Protein AF-A0A505LYD3-F1 (afdb_monomer)

Mean predicted aligned error: 13.28 Å

Sequence (105 aa):
MNLIDRMLIVRRAVLIALNPNVEGVFFKRLGKDGQVYKNLIWTDREKAADFYKRDMIDLFIEKAKDADNLAHLVNVYIQWVQEDWNKMHPNDKVQFFADKGASHE

Nearest PDB structures (foldseek):
  2o2v-assembly1_A  TM=4.315E-01  e=1.302E+00  Homo sapiens
  3zqq-assembly1_C  TM=2.740E-01  e=5.340E+00  Bacillus phage SF6

Secondary structure (DSSP, 8-state):
--HHHHHHHHHHHHHHHH-TT-SEEEEEEE-TTS-EEEEEEES-HHHHHHHHHHHHHHHHHHH-SSHHHHHHHHHHHHHHHHHHHHHH-TTS-------TT----

Solvent-accessible surface area (backbone atoms only — not comparable to full-atom values): 6466 Å² total; per-residue (Å²): 135,56,73,67,56,53,53,51,51,53,51,50,53,53,58,35,71,76,39,77,90,48,70,53,47,80,46,78,43,77,44,99,85,74,46,78,45,76,48,75,49,54,67,46,68,66,64,45,49,55,52,47,66,70,50,40,67,64,51,37,66,74,66,37,87,46,72,68,53,32,52,50,53,51,50,56,49,54,50,52,52,39,55,52,47,29,68,76,30,74,92,64,66,69,77,90,71,74,66,99,73,77,71,89,123

Organism: Acinetobacter baumannii (NCBI:txid470)

Foldseek 3Di:
DDPVVVVVVVVLVVVCVVPVPDQWDWDWDQDPVRDIDIDIRGNDPVVVVVVCLVCQLVVLVVPQPDPVSSVVSVVVSVVVVQVVVCVVCVPDHDDPDDPPPPPPD

Structure (mmCIF, N/CA/C/O backbone):
data_AF-A0A505LYD3-F1
#
_entry.id   AF-A0A505LYD3-F1
#
loop_
_atom_site.group_PDB
_atom_site.id
_atom_site.type_symbol
_atom_site.label_atom_id
_atom_site.label_alt_id
_atom_site.label_comp_id
_atom_site.label_asym_id
_atom_site.label_entity_id
_atom_site.label_seq_id
_atom_site.pdbx_PDB_ins_code
_atom_site.Cartn_x
_atom_site.Cartn_y
_atom_site.Cartn_z
_atom_site.occupancy
_atom_site.B_iso_or_equiv
_atom_site.auth_seq_id
_atom_site.auth_comp_id
_atom_site.auth_asym_id
_atom_site.auth_atom_id
_atom_site.pdbx_PDB_model_num
ATOM 1 N N . MET A 1 1 ? 15.245 13.258 8.139 1.00 52.34 1 MET A N 1
ATOM 2 C CA . MET A 1 1 ? 14.201 12.479 8.841 1.00 52.34 1 MET A CA 1
ATOM 3 C C . MET A 1 1 ? 13.653 13.306 9.992 1.00 52.34 1 MET A C 1
ATOM 5 O O . MET A 1 1 ? 14.451 13.752 10.819 1.00 52.34 1 MET A O 1
ATOM 9 N N . ASN A 1 2 ? 12.347 13.578 9.995 1.00 57.47 2 ASN A N 1
ATOM 10 C CA . ASN A 1 2 ? 11.724 14.501 10.948 1.00 57.47 2 ASN A CA 1
ATOM 11 C C . ASN A 1 2 ? 11.537 13.836 12.337 1.00 57.47 2 ASN A C 1
ATOM 13 O O . ASN A 1 2 ? 11.778 12.639 12.508 1.00 57.47 2 ASN A O 1
ATOM 17 N N . LEU A 1 3 ? 11.159 14.615 13.359 1.00 57.38 3 LEU A N 1
ATOM 18 C CA . LEU A 1 3 ? 10.985 14.113 14.734 1.00 57.38 3 LEU A CA 1
ATOM 19 C C . LEU A 1 3 ? 9.905 13.020 14.831 1.00 57.38 3 LEU A C 1
ATOM 21 O O . LEU A 1 3 ? 10.057 12.063 15.591 1.00 57.38 3 LEU A O 1
ATOM 25 N N . ILE A 1 4 ? 8.842 13.147 14.037 1.00 56.94 4 ILE A N 1
ATOM 26 C CA . ILE A 1 4 ? 7.718 12.208 14.007 1.00 56.94 4 ILE A CA 1
ATOM 27 C C . ILE A 1 4 ? 8.184 10.848 13.473 1.00 56.94 4 ILE A C 1
ATOM 29 O O . ILE A 1 4 ? 7.917 9.824 14.099 1.00 56.94 4 ILE A O 1
ATOM 33 N N . ASP A 1 5 ? 8.961 10.834 12.391 1.00 48.44 5 ASP A N 1
ATOM 34 C CA . ASP A 1 5 ? 9.540 9.623 11.803 1.00 48.44 5 ASP A CA 1
ATOM 35 C C . ASP A 1 5 ? 10.437 8.888 12.812 1.00 48.44 5 ASP A C 1
ATOM 37 O O . ASP A 1 5 ? 10.348 7.670 12.967 1.00 48.44 5 ASP A O 1
ATOM 41 N N . ARG A 1 6 ? 11.271 9.630 13.559 1.00 55.38 6 ARG A N 1
ATOM 42 C CA . ARG A 1 6 ? 12.146 9.068 14.606 1.00 55.38 6 ARG A CA 1
ATOM 43 C C . ARG A 1 6 ? 11.336 8.389 15.708 1.00 55.38 6 ARG A C 1
ATOM 45 O O . ARG A 1 6 ? 11.655 7.270 16.103 1.00 55.38 6 ARG A O 1
ATOM 52 N N . MET A 1 7 ? 10.268 9.033 16.179 1.00 63.62 7 MET A N 1
ATOM 53 C CA . MET A 1 7 ? 9.386 8.453 17.195 1.00 63.62 7 MET A CA 1
ATOM 54 C C . MET A 1 7 ? 8.654 7.204 16.696 1.00 63.62 7 MET A C 1
ATOM 56 O O . MET A 1 7 ? 8.472 6.255 17.460 1.00 63.62 7 MET A O 1
ATOM 60 N N . LEU A 1 8 ? 8.238 7.190 15.428 1.00 61.94 8 LEU A N 1
ATOM 61 C CA . LEU A 1 8 ? 7.597 6.028 14.813 1.00 61.94 8 LEU A CA 1
ATOM 62 C C . LEU A 1 8 ? 8.567 4.849 14.691 1.00 61.94 8 LEU A C 1
ATOM 64 O O . LEU A 1 8 ? 8.179 3.723 14.996 1.00 61.94 8 LEU A O 1
ATOM 68 N N . ILE A 1 9 ? 9.830 5.101 14.335 1.00 65.00 9 ILE A N 1
ATOM 69 C CA . ILE A 1 9 ? 10.882 4.074 14.282 1.00 65.00 9 ILE A CA 1
ATOM 70 C C . ILE A 1 9 ? 11.144 3.477 15.666 1.00 65.00 9 ILE A C 1
ATOM 72 O O . ILE A 1 9 ? 11.174 2.256 15.799 1.00 65.00 9 ILE A O 1
ATOM 76 N N . VAL A 1 10 ? 11.270 4.307 16.706 1.00 68.62 10 VAL A N 1
ATOM 77 C CA . VAL A 1 10 ? 11.480 3.822 18.082 1.00 68.62 10 VAL A CA 1
ATOM 78 C C . VAL A 1 10 ? 10.279 3.006 18.564 1.00 68.62 10 VAL A C 1
ATOM 80 O O . VAL A 1 10 ? 10.454 1.907 19.082 1.00 68.62 10 VAL A O 1
ATOM 83 N N . ARG A 1 11 ? 9.047 3.485 18.340 1.00 66.38 11 ARG A N 1
ATOM 84 C CA . ARG A 1 11 ? 7.833 2.720 18.681 1.00 66.38 11 ARG A CA 1
ATOM 85 C C . ARG A 1 11 ? 7.764 1.387 17.945 1.00 66.38 11 ARG A C 1
ATOM 87 O O . ARG A 1 11 ? 7.427 0.383 18.563 1.00 66.38 11 ARG A O 1
ATOM 94 N N . ARG A 1 12 ? 8.103 1.368 16.654 1.00 67.00 12 ARG A N 1
ATOM 95 C CA . ARG A 1 12 ? 8.182 0.143 15.852 1.00 67.00 12 ARG A CA 1
ATOM 96 C C . ARG A 1 12 ? 9.193 -0.834 16.444 1.00 67.00 12 ARG A C 1
ATOM 98 O O . ARG A 1 12 ? 8.833 -1.976 16.693 1.00 67.00 12 ARG A O 1
ATOM 105 N N . ALA A 1 13 ? 10.411 -0.378 16.728 1.00 65.75 13 ALA A N 1
ATOM 106 C CA . ALA A 1 13 ? 11.458 -1.213 17.308 1.00 65.75 13 ALA A CA 1
ATOM 107 C C . ALA A 1 13 ? 11.033 -1.833 1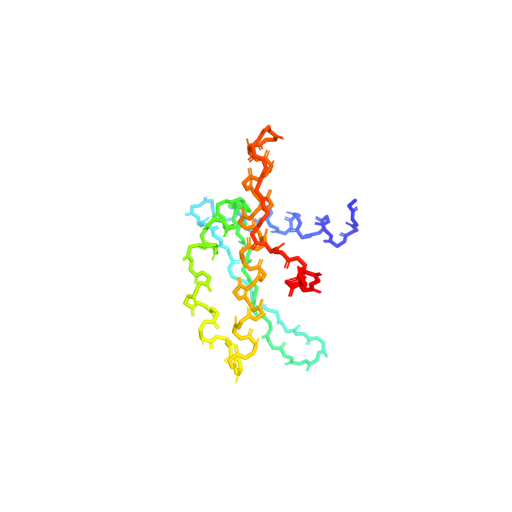8.651 1.00 65.75 13 ALA A C 1
ATOM 109 O O . ALA A 1 13 ? 11.232 -3.025 18.859 1.00 65.75 13 ALA A O 1
ATOM 110 N N . VAL A 1 14 ? 10.381 -1.060 19.527 1.00 72.50 14 VAL A N 1
ATOM 111 C CA . VAL A 1 14 ? 9.879 -1.555 20.821 1.00 72.50 14 VAL A CA 1
ATOM 112 C C . VAL A 1 14 ? 8.782 -2.607 20.642 1.00 72.50 14 VAL A C 1
ATOM 114 O O . VAL A 1 14 ? 8.817 -3.646 21.292 1.00 72.50 14 VAL A O 1
ATOM 117 N N . LEU A 1 15 ? 7.816 -2.375 19.749 1.00 67.69 15 LEU A N 1
ATOM 118 C CA . LEU A 1 15 ? 6.716 -3.319 19.519 1.00 67.69 15 LEU A CA 1
ATOM 119 C C . LEU A 1 15 ? 7.195 -4.649 18.917 1.00 67.69 15 LEU A C 1
ATOM 121 O O . LEU A 1 15 ? 6.677 -5.699 19.292 1.00 67.69 15 LEU A O 1
ATOM 125 N N . ILE A 1 16 ? 8.205 -4.598 18.041 1.00 67.44 16 ILE A N 1
ATOM 126 C CA . ILE A 1 16 ? 8.875 -5.779 17.475 1.00 67.44 16 ILE A CA 1
ATOM 127 C C . ILE A 1 16 ? 9.668 -6.514 18.555 1.00 67.44 16 ILE A C 1
ATOM 129 O O . ILE A 1 16 ? 9.557 -7.728 18.671 1.00 67.44 16 ILE A O 1
ATOM 133 N N . ALA A 1 17 ? 10.433 -5.790 19.377 1.00 70.44 17 ALA A N 1
ATOM 134 C CA . ALA A 1 17 ? 11.217 -6.391 20.455 1.00 70.44 17 ALA A CA 1
ATOM 135 C C . ALA A 1 17 ? 10.338 -7.144 21.468 1.00 70.44 17 ALA A C 1
ATOM 137 O O . ALA A 1 17 ? 10.747 -8.175 21.992 1.00 70.44 17 ALA A O 1
ATOM 138 N N . LEU A 1 18 ? 9.120 -6.655 21.718 1.00 72.00 18 LEU A N 1
ATOM 139 C CA . LEU A 1 18 ? 8.153 -7.313 22.598 1.00 72.00 18 LEU A CA 1
ATOM 140 C C . LEU A 1 18 ? 7.471 -8.531 21.953 1.00 72.00 18 LEU A C 1
ATOM 142 O O . LEU A 1 18 ? 6.955 -9.377 22.676 1.00 72.00 18 LEU A O 1
ATOM 146 N N . ASN A 1 19 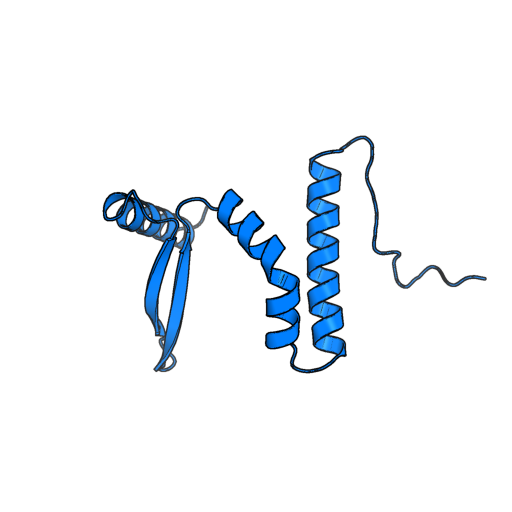? 7.451 -8.626 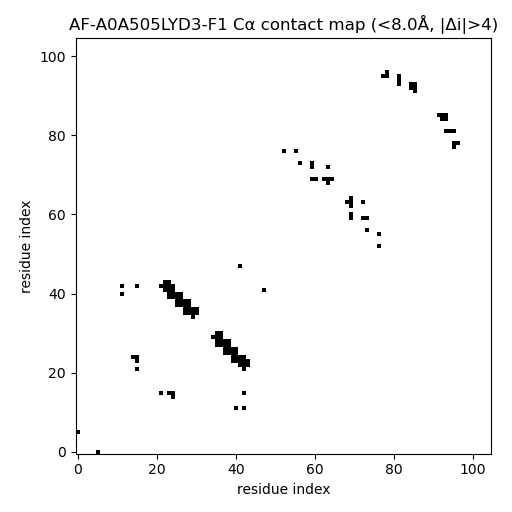20.620 1.00 69.88 19 ASN A N 1
ATOM 147 C CA . ASN A 1 19 ? 6.811 -9.715 19.878 1.00 69.88 19 ASN A CA 1
ATOM 148 C C . ASN A 1 19 ? 7.675 -10.104 18.664 1.00 69.88 19 ASN A C 1
ATOM 150 O O . ASN A 1 19 ? 7.312 -9.816 17.525 1.00 69.88 19 ASN A O 1
ATOM 154 N N . PRO A 1 20 ? 8.831 -10.754 18.866 1.00 67.38 20 PRO A N 1
ATOM 155 C CA . PRO A 1 20 ? 9.792 -10.988 17.785 1.00 67.38 20 PRO A CA 1
ATOM 156 C C . PRO A 1 20 ? 9.286 -11.958 16.705 1.00 67.38 20 PRO A C 1
ATOM 158 O O . PRO A 1 20 ? 9.811 -11.964 15.597 1.00 67.38 20 PRO A O 1
ATOM 161 N N . ASN A 1 21 ? 8.257 -12.755 17.011 1.00 72.12 21 ASN A N 1
ATOM 162 C CA . ASN A 1 21 ? 7.724 -13.794 16.125 1.00 72.12 21 ASN A CA 1
ATOM 163 C C . ASN A 1 21 ? 6.506 -13.348 15.299 1.00 72.12 21 ASN A C 1
ATOM 165 O O . ASN A 1 21 ? 5.891 -14.186 14.644 1.00 72.12 21 ASN A O 1
ATOM 169 N N . VAL A 1 22 ? 6.106 -12.072 15.354 1.00 68.50 22 VAL A N 1
ATOM 170 C CA . VAL A 1 22 ? 4.956 -11.571 14.580 1.00 68.50 22 VAL A CA 1
ATOM 171 C C . VAL A 1 22 ? 5.417 -10.743 13.384 1.00 68.50 22 VAL A C 1
ATOM 173 O O . VAL A 1 22 ? 6.436 -10.061 13.442 1.00 68.50 22 VAL A O 1
ATOM 176 N N . GLU A 1 23 ? 4.654 -10.774 12.292 1.00 68.44 23 GLU A N 1
ATOM 177 C CA . GLU A 1 23 ? 4.951 -10.007 11.069 1.00 68.44 23 GLU A CA 1
ATOM 178 C C . GLU A 1 23 ? 4.515 -8.537 11.167 1.00 68.44 23 GLU A C 1
ATOM 180 O O . GLU A 1 23 ? 5.012 -7.671 10.446 1.00 68.44 23 GLU A O 1
ATOM 185 N N . GLY A 1 24 ? 3.642 -8.212 12.121 1.00 69.94 24 GLY A N 1
ATOM 186 C CA . GLY A 1 24 ? 3.242 -6.844 12.408 1.00 69.94 24 GLY A CA 1
ATOM 187 C C . GLY A 1 24 ? 2.439 -6.716 13.696 1.00 69.94 24 GLY A C 1
ATOM 188 O O . GLY A 1 24 ? 1.953 -7.696 14.256 1.00 69.94 24 GLY A O 1
ATOM 189 N N . VAL A 1 25 ? 2.296 -5.481 14.171 1.00 67.00 25 VAL A N 1
ATOM 190 C CA . VAL A 1 25 ? 1.538 -5.140 15.375 1.00 67.00 25 VAL A CA 1
ATOM 191 C C . VAL A 1 25 ? 0.436 -4.147 15.032 1.00 67.00 25 VAL A C 1
ATOM 193 O O . VAL A 1 25 ? 0.693 -3.043 14.544 1.00 67.00 25 VAL A O 1
ATOM 196 N N . PHE A 1 26 ? -0.806 -4.533 15.321 1.00 69.88 26 PHE A N 1
ATOM 197 C CA . PHE A 1 26 ? -1.960 -3.645 15.247 1.00 69.88 26 PHE A CA 1
ATOM 198 C C . PHE A 1 26 ? -2.047 -2.778 16.498 1.00 69.88 26 PHE A C 1
ATOM 200 O O . PHE A 1 26 ? -2.080 -3.286 17.617 1.00 69.88 26 PHE A O 1
ATOM 207 N N . PHE A 1 27 ? -2.184 -1.468 16.315 1.00 67.69 27 PHE A N 1
ATOM 208 C CA . PHE A 1 27 ? -2.499 -0.554 17.403 1.00 67.69 27 PHE A CA 1
ATOM 209 C C . PHE A 1 27 ? -3.722 0.297 17.065 1.00 67.69 27 PHE A C 1
ATOM 211 O O . PHE A 1 27 ? -3.901 0.787 15.946 1.00 67.69 27 PHE A O 1
ATOM 218 N N . LYS A 1 28 ? -4.588 0.469 18.064 1.00 75.62 28 LYS A N 1
ATOM 219 C CA . LYS A 1 28 ? -5.746 1.360 17.999 1.00 75.62 28 LYS A CA 1
ATOM 220 C C . LYS A 1 28 ? -5.377 2.662 18.699 1.00 75.62 28 LYS A C 1
ATOM 222 O O . LYS A 1 28 ? -4.830 2.629 19.798 1.00 75.62 28 LYS A O 1
ATOM 227 N N . ARG A 1 29 ? -5.674 3.803 18.081 1.00 74.50 29 ARG A N 1
ATOM 228 C CA . ARG A 1 29 ? -5.546 5.123 18.712 1.00 74.50 29 ARG A CA 1
ATOM 229 C C . ARG A 1 29 ? -6.845 5.901 18.557 1.00 74.50 29 ARG A C 1
ATOM 231 O O . ARG A 1 29 ? -7.449 5.864 17.488 1.00 74.50 29 ARG A O 1
ATOM 238 N N . LEU A 1 30 ? -7.238 6.631 19.592 1.00 77.56 30 LEU A N 1
ATOM 239 C CA . LEU A 1 30 ? -8.295 7.630 19.492 1.00 77.56 30 LEU A CA 1
ATOM 240 C C . LEU A 1 30 ? -7.693 8.916 18.910 1.00 77.56 30 LEU A C 1
ATOM 242 O O . LEU A 1 30 ? -6.683 9.416 19.409 1.00 77.56 30 LEU A O 1
ATOM 246 N N . GLY A 1 31 ? -8.256 9.401 17.810 1.00 78.38 31 GLY A N 1
ATOM 247 C CA . GLY A 1 31 ? -7.892 10.671 17.203 1.00 78.38 31 GLY A CA 1
ATOM 248 C C . GLY A 1 31 ? -8.470 11.856 17.971 1.00 78.38 31 GLY A C 1
ATOM 249 O O . GLY A 1 31 ? -9.385 11.718 18.781 1.00 78.38 31 GLY A O 1
ATOM 250 N N . LYS A 1 32 ? -7.925 13.049 17.710 1.00 82.38 32 LYS A N 1
ATOM 251 C CA . LYS A 1 32 ? -8.414 14.311 18.301 1.00 82.38 32 LYS A CA 1
ATOM 252 C C . LYS A 1 32 ? -9.826 14.685 17.833 1.00 82.38 32 LYS A C 1
ATOM 254 O O . LYS A 1 32 ? -10.481 15.508 18.451 1.00 82.38 32 LYS A O 1
ATOM 259 N N . ASP A 1 33 ? -10.256 14.080 16.740 1.00 87.31 33 ASP A N 1
ATOM 260 C CA . ASP A 1 33 ? -11.583 14.146 16.135 1.00 87.31 33 ASP A CA 1
ATOM 261 C C . ASP A 1 33 ? -12.576 13.134 16.738 1.00 87.31 33 ASP A C 1
ATOM 263 O O . ASP A 1 33 ? -13.698 13.017 16.258 1.00 87.31 33 ASP A O 1
ATOM 267 N N . GLY A 1 34 ? -12.173 12.369 17.760 1.00 84.19 34 GLY A N 1
ATOM 268 C CA . GLY A 1 34 ? -13.002 11.330 18.375 1.00 84.19 34 GLY A CA 1
ATOM 269 C C . GLY A 1 34 ? -13.092 10.031 17.566 1.00 84.19 34 GLY A C 1
ATOM 270 O O . GLY A 1 34 ? -13.740 9.086 18.010 1.00 84.19 34 GLY A O 1
ATOM 271 N N . GLN A 1 35 ? -12.422 9.941 16.413 1.00 78.94 35 GLN A N 1
ATOM 272 C CA . GLN A 1 35 ? -12.422 8.742 15.575 1.00 78.94 35 GLN A CA 1
ATOM 273 C C . GLN A 1 35 ? -11.388 7.726 16.068 1.00 78.94 35 GLN A C 1
ATOM 275 O O . GLN A 1 35 ? -10.280 8.079 16.479 1.00 78.94 35 GLN A O 1
ATOM 280 N N . VAL A 1 36 ? -11.711 6.433 15.998 1.00 72.12 36 VAL A N 1
ATOM 281 C CA . VAL A 1 36 ? -10.749 5.369 16.319 1.00 72.12 36 VAL A CA 1
ATOM 282 C C . VAL A 1 36 ? -9.990 4.967 15.062 1.00 72.12 36 VAL A C 1
ATOM 284 O O . VAL A 1 36 ? -10.527 4.324 14.162 1.00 72.12 36 VAL A O 1
ATOM 287 N N . TYR A 1 37 ? -8.699 5.273 15.043 1.00 63.72 37 TYR A N 1
ATOM 288 C CA . TYR A 1 37 ? -7.790 4.883 13.977 1.00 63.72 37 TYR A CA 1
ATOM 289 C C . TYR A 1 37 ? -7.113 3.563 14.320 1.00 63.72 37 TYR A C 1
ATOM 291 O O . TYR A 1 37 ? -6.480 3.423 15.371 1.00 63.72 37 TYR A O 1
ATOM 299 N N . LYS A 1 38 ? -7.202 2.603 13.403 1.00 66.88 38 LYS A N 1
ATOM 300 C CA . LYS A 1 38 ? -6.452 1.349 13.460 1.00 66.88 38 LYS A CA 1
ATOM 301 C C . LYS A 1 38 ? -5.247 1.490 12.544 1.00 66.88 38 LYS A C 1
ATOM 303 O O . LYS A 1 38 ? -5.405 1.837 11.381 1.00 66.88 38 LYS A O 1
ATOM 308 N N . ASN A 1 39 ? -4.061 1.243 13.073 1.00 67.44 39 ASN A N 1
ATOM 309 C CA . ASN A 1 39 ? -2.826 1.283 12.307 1.00 67.44 39 ASN A CA 1
ATOM 310 C C . ASN A 1 39 ? -2.098 -0.043 12.499 1.00 67.44 39 ASN A C 1
ATOM 312 O O . ASN A 1 39 ? -2.078 -0.587 13.605 1.00 67.44 39 ASN A O 1
ATOM 316 N N . LEU A 1 40 ? -1.495 -0.540 11.428 1.00 69.62 40 LEU A N 1
ATOM 317 C CA . LEU A 1 40 ? -0.667 -1.735 11.445 1.00 69.62 40 LEU A CA 1
ATOM 318 C C . LEU A 1 40 ? 0.786 -1.323 11.233 1.00 69.62 40 LEU A C 1
ATOM 320 O O . LEU A 1 40 ? 1.107 -0.639 10.262 1.00 69.62 40 LEU A O 1
ATOM 324 N N . ILE A 1 41 ? 1.657 -1.713 12.160 1.00 71.44 41 ILE A N 1
ATOM 325 C CA . ILE A 1 41 ? 3.102 -1.535 12.030 1.00 71.44 41 ILE A CA 1
ATOM 326 C C . ILE A 1 41 ? 3.698 -2.882 11.676 1.00 71.44 41 ILE A C 1
ATOM 328 O O . ILE A 1 41 ? 3.755 -3.772 12.517 1.00 71.44 41 ILE A O 1
ATOM 332 N N . TRP A 1 42 ? 4.177 -3.012 10.451 1.00 72.25 42 TRP A N 1
ATOM 333 C CA . TRP A 1 42 ? 4.858 -4.216 10.000 1.00 72.25 42 TRP A CA 1
ATOM 334 C C . TRP A 1 42 ? 6.289 -4.284 10.522 1.00 72.25 42 TRP A C 1
ATOM 336 O O . TRP A 1 42 ? 6.962 -3.257 10.651 1.00 72.25 42 TRP A O 1
ATOM 346 N N . THR A 1 43 ? 6.781 -5.481 10.814 1.00 69.69 43 THR A N 1
ATOM 347 C CA . THR A 1 43 ? 8.141 -5.691 11.328 1.00 69.69 43 THR A CA 1
ATOM 348 C C . THR A 1 43 ? 9.192 -5.511 10.238 1.00 69.69 43 THR A C 1
ATOM 350 O O . THR A 1 43 ? 10.208 -4.861 10.474 1.00 69.69 43 THR A O 1
ATOM 353 N N . ASP A 1 44 ? 8.855 -5.890 9.007 1.00 73.19 44 ASP A N 1
ATOM 354 C CA . ASP A 1 44 ? 9.616 -5.643 7.783 1.00 73.19 44 ASP A CA 1
ATOM 355 C C . ASP A 1 44 ? 8.776 -4.791 6.815 1.00 73.19 44 ASP A C 1
ATOM 357 O O . ASP A 1 44 ? 7.623 -5.102 6.530 1.00 73.19 44 ASP A O 1
ATOM 361 N N . ARG A 1 45 ? 9.329 -3.659 6.359 1.00 67.75 45 ARG A N 1
ATOM 362 C CA . ARG A 1 45 ? 8.583 -2.713 5.510 1.00 67.75 45 ARG A CA 1
ATOM 363 C C . ARG A 1 45 ? 8.533 -3.203 4.065 1.00 67.75 45 ARG A C 1
ATOM 365 O O . ARG A 1 45 ? 7.547 -2.933 3.389 1.00 67.75 45 ARG A O 1
ATOM 372 N N . GLU A 1 46 ? 9.583 -3.877 3.610 1.00 69.38 46 GLU A N 1
ATOM 373 C CA . GLU A 1 46 ? 9.698 -4.353 2.233 1.00 69.38 46 GLU A CA 1
ATOM 374 C C . GLU A 1 46 ? 8.771 -5.550 2.033 1.00 69.38 46 GLU A C 1
ATOM 376 O O . GLU A 1 46 ? 7.887 -5.495 1.183 1.00 69.38 46 GLU A O 1
ATOM 381 N N . LYS A 1 47 ? 8.829 -6.543 2.931 1.00 67.81 47 LYS A N 1
ATOM 382 C CA . LYS A 1 47 ? 7.893 -7.683 2.897 1.00 67.81 47 LYS A CA 1
ATOM 383 C C . LYS A 1 47 ? 6.430 -7.265 3.016 1.00 67.81 47 LYS A C 1
ATOM 385 O O . LYS A 1 47 ? 5.571 -7.833 2.351 1.00 67.81 47 LYS A O 1
ATOM 390 N N . ALA A 1 48 ? 6.135 -6.263 3.841 1.00 65.88 48 ALA A N 1
ATOM 391 C CA . ALA A 1 48 ? 4.782 -5.737 3.966 1.00 65.88 48 ALA A CA 1
ATOM 392 C C . ALA A 1 48 ? 4.300 -5.017 2.707 1.00 65.88 48 ALA A C 1
ATOM 394 O O . ALA A 1 48 ? 3.130 -5.132 2.354 1.00 65.88 48 ALA A O 1
ATOM 395 N N . ALA A 1 49 ? 5.184 -4.276 2.034 1.00 66.00 49 ALA A N 1
ATOM 396 C CA . ALA A 1 49 ? 4.861 -3.666 0.753 1.00 66.00 49 ALA A CA 1
ATOM 397 C C . ALA A 1 49 ? 4.568 -4.743 -0.301 1.00 66.00 49 ALA A C 1
ATOM 399 O O . ALA A 1 49 ? 3.618 -4.593 -1.062 1.00 66.00 49 ALA A O 1
ATOM 400 N N . ASP A 1 50 ? 5.316 -5.846 -0.302 1.00 66.44 50 ASP A N 1
ATOM 401 C CA . ASP A 1 50 ? 5.090 -6.965 -1.220 1.00 66.44 50 ASP A CA 1
ATOM 402 C C . ASP A 1 50 ? 3.794 -7.725 -0.923 1.00 66.44 50 ASP A C 1
ATOM 404 O O . ASP A 1 50 ? 3.060 -8.062 -1.850 1.00 66.44 50 ASP A O 1
ATOM 408 N N . PHE A 1 51 ? 3.467 -7.946 0.354 1.00 65.44 51 PHE A N 1
ATOM 409 C CA . PHE A 1 51 ? 2.173 -8.498 0.764 1.00 65.44 51 PHE A CA 1
ATOM 410 C C . PHE A 1 51 ?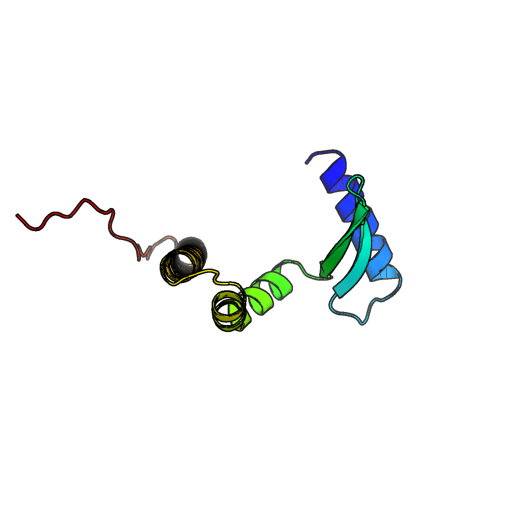 1.024 -7.586 0.320 1.00 65.44 51 PHE A C 1
ATOM 412 O O . PHE A 1 51 ? 0.091 -8.026 -0.344 1.00 65.44 51 PHE A O 1
ATOM 419 N N . TYR A 1 52 ? 1.144 -6.286 0.598 1.00 64.69 52 TYR A N 1
ATOM 420 C CA . TYR A 1 52 ? 0.158 -5.291 0.195 1.00 64.69 52 TYR A CA 1
ATOM 421 C C . TYR A 1 52 ? -0.045 -5.290 -1.325 1.00 64.69 52 TYR A C 1
ATOM 423 O O . TYR A 1 52 ? -1.177 -5.324 -1.785 1.00 64.69 52 TYR A O 1
ATOM 431 N N . LYS A 1 53 ? 1.029 -5.346 -2.124 1.00 65.19 53 LYS A N 1
ATOM 432 C CA . LYS A 1 53 ? 0.952 -5.415 -3.595 1.00 65.19 53 LYS A CA 1
ATOM 433 C C . LYS A 1 53 ? 0.245 -6.663 -4.127 1.00 65.19 53 LYS A C 1
ATOM 435 O O . LYS A 1 53 ? -0.299 -6.588 -5.227 1.00 65.19 53 LYS A O 1
ATOM 440 N N . ARG A 1 54 ? 0.278 -7.787 -3.404 1.00 68.06 54 ARG A N 1
ATOM 441 C CA . ARG A 1 54 ? -0.400 -9.032 -3.806 1.00 68.06 54 ARG A CA 1
ATOM 442 C C . ARG A 1 54 ? -1.910 -8.959 -3.577 1.00 68.06 54 ARG A C 1
ATOM 444 O O . ARG A 1 54 ? -2.655 -9.380 -4.452 1.00 68.06 54 ARG A O 1
ATOM 451 N N . ASP A 1 55 ? -2.336 -8.332 -2.482 1.00 68.50 55 ASP A N 1
ATOM 452 C CA . ASP A 1 55 ? -3.753 -8.232 -2.088 1.00 68.50 55 ASP A CA 1
ATOM 453 C C . ASP A 1 55 ? -4.439 -6.932 -2.564 1.00 68.50 55 ASP A C 1
ATOM 455 O O . ASP A 1 55 ? -5.625 -6.703 -2.318 1.00 68.50 55 ASP A O 1
ATOM 459 N N . MET A 1 56 ? -3.705 -6.042 -3.241 1.00 71.31 56 MET A N 1
ATOM 460 C CA . MET A 1 56 ? -4.186 -4.702 -3.604 1.00 71.31 56 MET A CA 1
ATOM 461 C C . MET A 1 56 ? -5.390 -4.705 -4.542 1.00 71.31 56 MET A C 1
ATOM 463 O O . MET A 1 56 ? -6.239 -3.832 -4.405 1.00 71.31 56 MET A O 1
ATOM 467 N N . ILE A 1 57 ? -5.497 -5.663 -5.466 1.00 67.56 57 ILE A N 1
ATOM 468 C CA . ILE A 1 57 ? -6.621 -5.708 -6.414 1.00 67.56 57 ILE A CA 1
ATOM 469 C C . ILE A 1 57 ? -7.940 -5.949 -5.668 1.00 67.56 57 ILE A C 1
ATOM 471 O O . ILE A 1 57 ? -8.896 -5.199 -5.866 1.00 67.56 57 ILE A O 1
ATOM 475 N N . ASP A 1 58 ? -7.967 -6.917 -4.753 1.00 70.31 58 ASP A N 1
ATOM 476 C CA . ASP A 1 58 ? -9.154 -7.218 -3.948 1.00 70.31 58 ASP A CA 1
ATOM 477 C C . ASP A 1 58 ? -9.491 -6.057 -3.003 1.00 70.31 58 ASP A C 1
ATOM 479 O O . ASP A 1 58 ? -10.649 -5.642 -2.900 1.00 70.31 58 ASP A O 1
ATOM 483 N N . LEU A 1 59 ? -8.470 -5.454 -2.382 1.00 69.31 59 LEU A N 1
ATOM 484 C CA . LEU A 1 59 ? -8.642 -4.273 -1.535 1.00 69.31 59 LEU A CA 1
ATOM 485 C C . LEU A 1 59 ? -9.207 -3.081 -2.323 1.00 69.31 59 LEU A C 1
ATOM 487 O O . LEU A 1 59 ? -10.028 -2.325 -1.808 1.00 69.31 59 LEU A O 1
ATOM 491 N N . PHE A 1 60 ? -8.782 -2.884 -3.569 1.00 77.31 60 PHE A N 1
ATOM 492 C CA . PHE A 1 60 ? -9.269 -1.796 -4.409 1.00 77.31 60 PHE A CA 1
ATOM 493 C C . PHE A 1 60 ? -10.714 -1.980 -4.820 1.00 77.31 60 PHE A C 1
ATOM 495 O O . PHE A 1 60 ? -11.471 -1.016 -4.761 1.00 77.31 60 PHE A O 1
ATOM 502 N N . ILE A 1 61 ? -11.107 -3.201 -5.178 1.00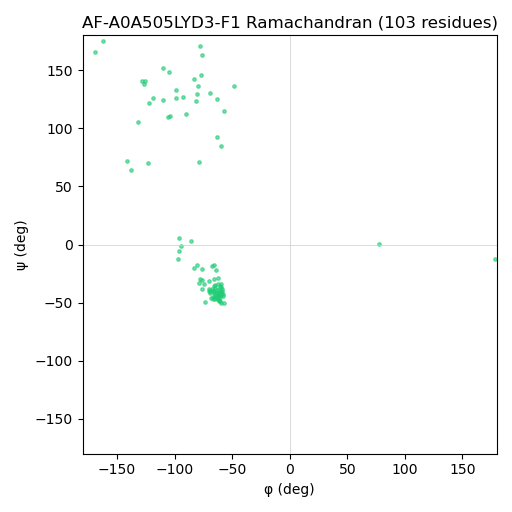 72.06 61 ILE A N 1
ATOM 503 C CA . ILE A 1 61 ? -12.502 -3.526 -5.479 1.00 72.06 61 ILE A CA 1
ATOM 504 C C . ILE A 1 61 ? -13.377 -3.258 -4.247 1.00 72.06 61 ILE A C 1
ATOM 506 O O . ILE A 1 61 ? -14.430 -2.639 -4.371 1.00 72.06 61 ILE A O 1
ATOM 510 N N . GLU A 1 62 ? -12.925 -3.646 -3.051 1.00 74.62 62 GLU A N 1
ATOM 511 C CA . GLU A 1 62 ? -13.677 -3.444 -1.804 1.00 74.62 62 GLU A CA 1
ATOM 512 C C . GLU A 1 62 ? -13.763 -1.963 -1.378 1.00 74.62 62 GLU A C 1
ATOM 514 O O . GLU A 1 62 ? -14.727 -1.542 -0.734 1.00 74.62 62 GLU A O 1
ATOM 519 N N . LYS A 1 63 ? -12.741 -1.156 -1.691 1.00 70.94 63 LYS A N 1
ATOM 520 C CA . LYS A 1 63 ? -12.655 0.261 -1.286 1.00 70.94 63 LYS A CA 1
ATOM 521 C C . LYS A 1 63 ? -13.114 1.249 -2.350 1.00 70.94 63 LYS A C 1
ATOM 523 O O . LYS A 1 63 ? -13.283 2.426 -2.018 1.00 70.94 63 LYS A O 1
ATOM 528 N N . ALA A 1 64 ? -13.304 0.805 -3.586 1.00 74.38 64 ALA A N 1
ATOM 529 C CA . ALA A 1 64 ? -13.765 1.657 -4.662 1.00 74.38 64 ALA A CA 1
ATOM 530 C C . ALA A 1 64 ? -15.165 2.194 -4.360 1.00 74.38 64 ALA A C 1
ATOM 532 O O . ALA A 1 64 ? -16.105 1.446 -4.097 1.00 74.38 64 ALA A O 1
ATOM 533 N N . LYS A 1 65 ? -15.300 3.519 -4.404 1.00 76.94 65 LYS A N 1
ATOM 534 C CA . LYS A 1 65 ? -16.598 4.191 -4.234 1.00 76.94 65 LYS A CA 1
ATOM 535 C C . LYS A 1 65 ? -17.451 4.119 -5.500 1.00 76.94 65 LYS A C 1
ATOM 537 O O . LYS A 1 65 ? -18.675 4.121 -5.418 1.00 76.94 65 LYS A O 1
ATOM 542 N N . ASP A 1 66 ? -16.782 4.066 -6.645 1.00 82.12 66 ASP A N 1
ATOM 543 C CA . ASP A 1 66 ? -17.335 4.033 -7.992 1.00 82.12 66 ASP A CA 1
ATOM 544 C C . ASP A 1 66 ? -16.259 3.524 -8.976 1.00 82.12 66 ASP A C 1
ATOM 546 O O . ASP A 1 66 ? -15.108 3.271 -8.597 1.00 82.12 66 ASP A O 1
ATOM 550 N N . ALA A 1 67 ? -16.644 3.339 -10.240 1.00 77.25 67 ALA A N 1
ATOM 551 C CA . ALA A 1 67 ? -15.767 2.797 -11.278 1.00 77.25 67 ALA A CA 1
ATOM 552 C C . ALA A 1 67 ? -14.572 3.714 -11.600 1.00 77.25 67 ALA A C 1
ATOM 554 O O . ALA A 1 67 ? -13.473 3.216 -11.851 1.00 77.25 67 ALA A O 1
ATOM 555 N N . ASP A 1 68 ? -14.754 5.035 -11.542 1.00 73.69 68 ASP A N 1
ATOM 556 C CA . ASP A 1 68 ? -13.685 6.002 -11.808 1.00 73.69 68 ASP A CA 1
ATOM 557 C C . ASP A 1 68 ? -12.640 5.985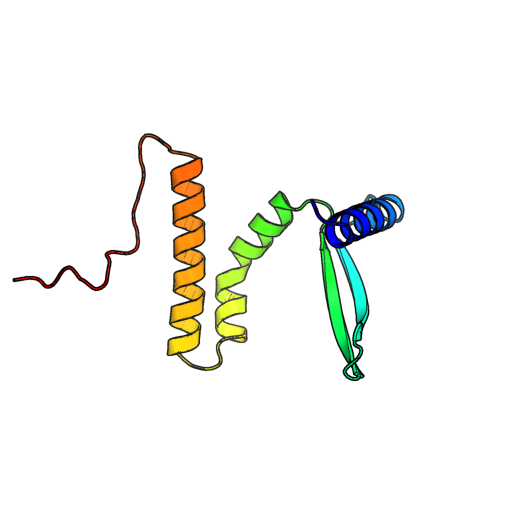 -10.684 1.00 73.69 68 ASP A C 1
ATOM 559 O O . ASP A 1 68 ? -11.430 6.032 -10.927 1.00 73.69 68 ASP A O 1
ATOM 563 N N . ASN A 1 69 ? -13.093 5.840 -9.439 1.00 78.06 69 ASN A N 1
ATOM 564 C CA . ASN A 1 69 ? -12.234 5.671 -8.281 1.00 78.06 69 ASN A CA 1
ATOM 565 C C . ASN A 1 69 ? -11.468 4.342 -8.330 1.00 78.06 69 ASN A C 1
ATOM 567 O O . ASN A 1 69 ? -10.275 4.334 -8.027 1.0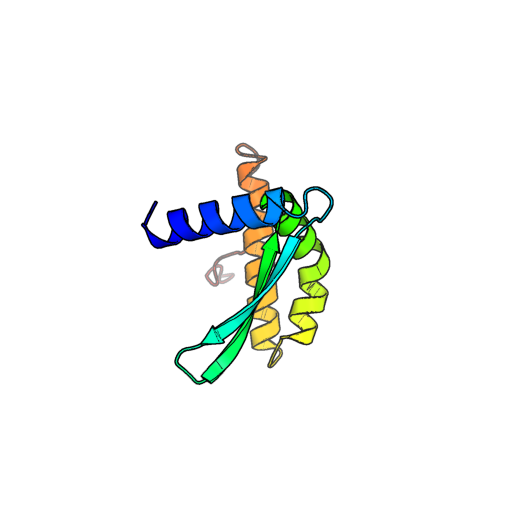0 78.06 69 ASN A O 1
ATOM 571 N N . LEU A 1 70 ? -12.102 3.250 -8.769 1.00 74.50 70 LEU A N 1
ATOM 572 C CA . LEU A 1 70 ? -11.415 1.975 -8.996 1.00 74.50 70 LEU A CA 1
ATOM 573 C C . LEU A 1 70 ? -10.336 2.104 -10.077 1.00 74.50 70 LEU A C 1
ATOM 575 O O . LEU A 1 70 ? -9.201 1.687 -9.857 1.00 74.50 70 LEU A O 1
ATOM 579 N N . ALA A 1 71 ? -10.657 2.731 -11.212 1.00 75.81 71 ALA A N 1
ATOM 580 C CA . ALA A 1 71 ? -9.701 2.967 -12.291 1.00 75.81 71 ALA A CA 1
ATOM 581 C C . ALA A 1 71 ? -8.504 3.806 -11.815 1.00 75.81 71 ALA A C 1
ATOM 583 O O . ALA A 1 71 ? -7.358 3.499 -12.141 1.00 75.81 71 ALA A O 1
ATOM 584 N N . HIS A 1 72 ? -8.744 4.828 -10.988 1.00 77.81 72 HIS A N 1
ATOM 585 C CA . HIS A 1 72 ? -7.674 5.604 -10.365 1.00 77.81 72 HIS A CA 1
ATOM 586 C C . HIS A 1 72 ? -6.781 4.745 -9.455 1.00 77.81 72 HIS A C 1
ATOM 588 O O . HIS A 1 72 ? -5.559 4.807 -9.579 1.00 77.81 72 HIS A O 1
ATOM 594 N N . LEU A 1 73 ? -7.367 3.921 -8.579 1.00 74.88 73 LEU A N 1
ATOM 595 C CA . LEU A 1 73 ? -6.614 3.036 -7.680 1.00 74.88 73 LEU A CA 1
ATOM 596 C C . LEU A 1 73 ? -5.767 2.016 -8.459 1.00 74.88 73 LEU A C 1
ATOM 598 O O . LEU A 1 73 ? -4.580 1.851 -8.173 1.00 74.88 73 LEU A O 1
ATOM 602 N N . VAL A 1 74 ? -6.342 1.400 -9.496 1.00 77.00 74 VAL A N 1
ATOM 603 C CA . VAL A 1 74 ? -5.633 0.478 -10.398 1.00 77.00 74 VAL A CA 1
ATOM 604 C C . VAL A 1 74 ? -4.476 1.182 -11.110 1.00 77.00 74 VAL A C 1
ATOM 606 O O . VAL A 1 74 ? -3.375 0.634 -11.172 1.00 77.00 74 VAL A O 1
ATOM 609 N N . ASN A 1 75 ? -4.673 2.418 -11.578 1.00 79.38 75 ASN A N 1
ATOM 610 C CA . ASN A 1 75 ? -3.607 3.182 -12.225 1.00 79.38 75 ASN A CA 1
ATOM 611 C C . ASN A 1 75 ? -2.444 3.485 -11.268 1.00 79.38 75 ASN A C 1
ATOM 613 O O . ASN A 1 75 ? -1.281 3.326 -11.636 1.00 79.38 75 ASN A O 1
ATOM 617 N N . VAL A 1 76 ? -2.739 3.855 -10.018 1.00 77.88 76 VAL A N 1
ATOM 618 C CA . VAL A 1 76 ? -1.703 4.064 -8.990 1.00 77.88 76 VAL A CA 1
ATOM 619 C C . VAL A 1 76 ? -0.876 2.790 -8.775 1.00 77.88 76 VAL A C 1
ATOM 621 O O . VAL A 1 76 ? 0.347 2.860 -8.658 1.00 77.88 76 VAL A O 1
ATOM 624 N N . TYR A 1 77 ? -1.512 1.616 -8.778 1.00 79.75 77 TYR A N 1
ATOM 625 C CA . TYR A 1 77 ? -0.797 0.344 -8.652 1.00 79.75 77 TYR A CA 1
ATOM 626 C C . TYR A 1 77 ? 0.100 0.031 -9.848 1.00 79.75 77 TYR A C 1
ATOM 628 O O . TYR A 1 77 ? 1.264 -0.313 -9.656 1.00 79.75 77 TYR A O 1
ATOM 636 N N . ILE A 1 78 ? -0.403 0.188 -11.074 1.00 80.00 78 ILE A N 1
ATOM 637 C CA . ILE A 1 78 ? 0.395 -0.030 -12.290 1.00 80.00 78 ILE A CA 1
ATOM 638 C C . ILE A 1 78 ? 1.611 0.911 -12.309 1.00 80.00 78 ILE A C 1
ATOM 640 O O . ILE A 1 78 ? 2.701 0.495 -12.703 1.00 80.00 78 ILE A O 1
ATOM 644 N N . GLN A 1 79 ? 1.464 2.149 -11.823 1.00 80.50 79 GLN A N 1
ATOM 645 C CA . GLN A 1 79 ? 2.579 3.094 -11.734 1.00 80.50 79 GLN A CA 1
ATOM 646 C C . GLN A 1 79 ? 3.647 2.605 -10.750 1.00 80.50 79 GLN A C 1
ATOM 648 O O . GLN A 1 79 ? 4.833 2.630 -11.069 1.00 80.50 79 GLN A O 1
ATOM 653 N N . TRP A 1 80 ? 3.243 2.091 -9.587 1.00 77.69 80 TRP A N 1
ATOM 654 C CA . TRP A 1 80 ? 4.178 1.469 -8.647 1.00 77.69 80 TRP A CA 1
ATOM 655 C C . TRP A 1 80 ? 4.900 0.256 -9.239 1.00 77.69 80 TRP A C 1
ATOM 657 O O . TRP A 1 80 ? 6.104 0.116 -9.037 1.00 77.69 80 TRP A O 1
ATOM 667 N N . VAL A 1 81 ? 4.202 -0.599 -9.995 1.00 80.00 81 VAL A N 1
ATOM 668 C CA . VAL A 1 81 ? 4.826 -1.742 -10.686 1.00 80.00 81 VAL A CA 1
ATOM 669 C C . VAL A 1 81 ? 5.863 -1.265 -11.710 1.00 80.00 81 VAL A C 1
ATOM 671 O O . VAL A 1 81 ? 6.957 -1.825 -11.779 1.00 80.00 81 VAL A O 1
ATOM 674 N N . GLN A 1 82 ? 5.559 -0.205 -12.465 1.00 81.94 82 GLN A N 1
ATOM 675 C CA . GLN A 1 82 ? 6.497 0.412 -13.407 1.00 81.94 82 GLN A CA 1
ATOM 676 C C . GLN A 1 82 ? 7.750 0.951 -12.709 1.00 81.94 82 GLN A C 1
ATOM 678 O O . GLN A 1 82 ? 8.869 0.716 -13.163 1.00 81.94 82 GLN A O 1
ATOM 683 N N . GLU A 1 83 ? 7.568 1.704 -11.623 1.00 84.69 83 GLU A N 1
ATOM 684 C CA . GLU A 1 83 ? 8.664 2.314 -10.868 1.00 84.69 83 GLU A CA 1
ATOM 685 C C . GLU A 1 83 ? 9.603 1.247 -10.294 1.00 84.69 83 GLU A C 1
ATO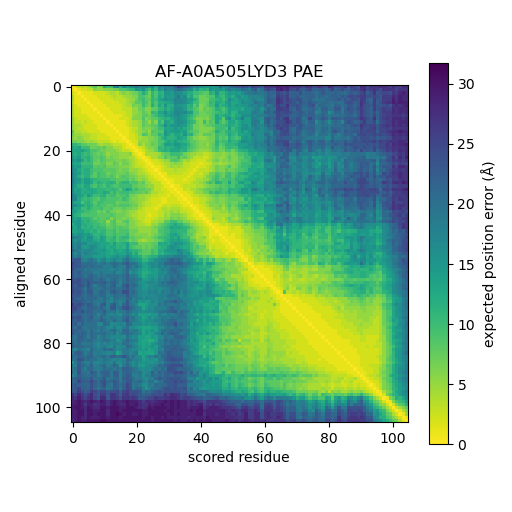M 687 O O . GLU A 1 83 ? 10.825 1.364 -10.431 1.00 84.69 83 GLU A O 1
ATOM 692 N N . ASP A 1 84 ? 9.045 0.172 -9.732 1.00 80.25 84 ASP A N 1
ATOM 693 C CA . ASP A 1 84 ? 9.823 -0.964 -9.238 1.00 80.25 84 ASP A CA 1
ATOM 694 C C . ASP A 1 84 ? 10.561 -1.691 -10.364 1.00 80.25 84 ASP A C 1
ATOM 696 O O . ASP A 1 84 ? 11.758 -1.966 -10.231 1.00 80.25 84 ASP A O 1
ATOM 700 N N . TRP A 1 85 ? 9.890 -1.963 -11.490 1.00 82.94 85 TRP A N 1
ATOM 701 C CA . TRP A 1 85 ? 10.528 -2.587 -12.649 1.00 82.94 85 TRP A CA 1
ATOM 702 C C . TRP A 1 85 ? 11.718 -1.761 -13.134 1.00 82.94 85 TRP A C 1
ATOM 704 O O . TRP A 1 85 ? 12.820 -2.289 -13.265 1.00 82.94 85 TRP A O 1
ATOM 714 N N . ASN A 1 86 ? 11.522 -0.458 -13.331 1.00 88.00 86 ASN A N 1
ATOM 715 C CA . ASN A 1 86 ? 12.543 0.454 -13.846 1.00 88.00 86 ASN A CA 1
ATOM 716 C C . ASN A 1 86 ? 13.718 0.634 -12.885 1.00 88.00 86 ASN A C 1
ATOM 718 O O . ASN A 1 86 ? 14.842 0.895 -13.320 1.00 88.00 86 ASN A O 1
ATOM 722 N N . LYS A 1 87 ? 13.471 0.507 -11.578 1.00 85.62 87 LYS A N 1
ATOM 723 C CA . LYS A 1 87 ? 14.523 0.504 -10.562 1.00 85.62 87 LYS A CA 1
ATOM 724 C C . LYS A 1 87 ? 15.361 -0.776 -10.627 1.00 85.62 87 LYS A C 1
ATOM 726 O O . LYS A 1 87 ? 16.576 -0.699 -10.465 1.00 85.62 87 LYS A O 1
ATOM 731 N N . MET A 1 88 ? 14.728 -1.927 -10.860 1.00 82.00 88 MET A N 1
ATOM 732 C CA . MET A 1 88 ? 15.411 -3.222 -10.988 1.00 82.00 88 MET A CA 1
ATOM 733 C C . MET A 1 88 ? 16.108 -3.397 -12.346 1.00 82.00 88 MET A C 1
ATOM 735 O O . MET A 1 88 ? 17.159 -4.031 -12.413 1.00 82.00 88 MET A O 1
ATOM 739 N N . HIS A 1 89 ? 15.570 -2.791 -13.405 1.00 86.81 89 HIS A N 1
ATOM 740 C CA . HIS A 1 89 ? 16.042 -2.919 -14.785 1.00 86.81 89 HIS A CA 1
ATOM 741 C C . HIS A 1 89 ? 16.382 -1.540 -15.375 1.00 86.81 89 HIS A C 1
ATOM 743 O O . HIS A 1 89 ? 15.689 -1.040 -16.262 1.00 86.81 89 HIS A O 1
ATOM 749 N N . PRO A 1 90 ? 17.468 -0.887 -14.918 1.00 86.69 90 PRO A N 1
ATOM 750 C CA . PRO A 1 90 ? 17.794 0.477 -15.340 1.00 86.69 90 PRO A CA 1
ATOM 751 C C . PRO A 1 90 ? 18.104 0.607 -16.839 1.00 86.69 90 PRO A C 1
ATOM 753 O O . PRO A 1 90 ? 17.977 1.705 -17.381 1.00 86.69 90 PRO A O 1
ATOM 756 N N . ASN A 1 91 ? 18.484 -0.496 -17.492 1.00 91.50 91 ASN A N 1
ATOM 757 C CA . ASN A 1 91 ? 18.793 -0.563 -18.923 1.00 91.50 91 ASN A CA 1
ATOM 758 C C . ASN A 1 91 ? 17.604 -1.030 -19.785 1.00 91.50 91 ASN A C 1
ATOM 760 O O . ASN A 1 91 ? 17.724 -1.026 -21.005 1.00 91.50 91 ASN A O 1
ATOM 764 N N . ASP A 1 92 ? 16.487 -1.431 -19.171 1.00 87.06 92 ASP A N 1
ATOM 765 C CA . ASP A 1 92 ? 15.279 -1.927 -19.846 1.00 87.06 92 ASP A CA 1
ATOM 766 C C . ASP A 1 92 ? 14.035 -1.328 -19.177 1.00 87.06 92 ASP A C 1
ATOM 768 O O . ASP A 1 92 ? 13.253 -1.989 -18.488 1.00 87.06 92 ASP A O 1
ATOM 772 N N . LYS A 1 93 ? 13.930 -0.001 -19.287 1.00 85.81 93 LYS A N 1
ATOM 773 C CA . LYS A 1 93 ? 12.850 0.753 -18.659 1.00 85.81 93 LYS A CA 1
ATOM 774 C C . LYS A 1 93 ? 11.577 0.654 -19.488 1.00 85.81 93 LYS A C 1
ATOM 776 O O . LYS A 1 93 ? 11.595 0.865 -20.696 1.00 85.81 93 LYS A O 1
ATOM 781 N N . VAL A 1 94 ? 10.462 0.446 -18.802 1.00 83.31 94 VAL A N 1
ATOM 782 C CA . VAL A 1 94 ? 9.115 0.385 -19.367 1.00 83.31 94 VAL A CA 1
ATOM 783 C C . VAL A 1 94 ? 8.297 1.607 -18.955 1.00 83.31 94 VAL A C 1
ATOM 785 O O . VAL A 1 94 ? 8.510 2.203 -17.893 1.00 83.31 94 VAL A O 1
ATOM 788 N N . GLN A 1 95 ? 7.341 1.973 -19.805 1.00 83.12 95 GLN A N 1
ATOM 789 C CA . GLN A 1 95 ? 6.348 3.006 -19.537 1.00 83.12 95 GLN A CA 1
ATOM 790 C C . GLN A 1 95 ? 4.960 2.463 -19.891 1.00 83.12 95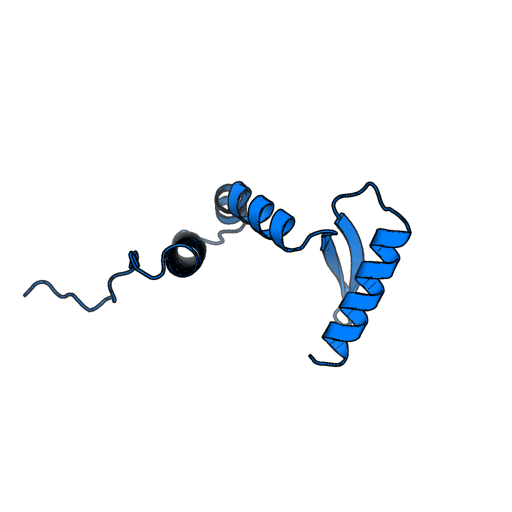 GLN A C 1
ATOM 792 O O . GLN A 1 95 ? 4.621 2.314 -21.059 1.00 83.12 95 GLN A O 1
ATOM 797 N N . PHE A 1 96 ? 4.171 2.127 -18.871 1.00 74.81 96 PHE A N 1
ATOM 798 C CA . PHE A 1 96 ? 2.834 1.546 -19.001 1.00 74.81 96 PHE A CA 1
ATOM 799 C C . PHE A 1 96 ? 1.744 2.599 -19.227 1.00 74.81 96 PHE A C 1
ATOM 801 O O . PHE A 1 96 ? 0.686 2.275 -19.759 1.00 74.81 96 PHE A O 1
ATOM 808 N N . PHE A 1 97 ? 2.004 3.861 -18.874 1.00 66.56 97 PHE A N 1
ATOM 809 C CA . PHE A 1 97 ? 1.115 4.981 -19.175 1.00 66.56 97 PHE A CA 1
ATOM 810 C C . PHE A 1 97 ? 1.686 5.825 -20.307 1.00 66.56 97 PHE A C 1
ATOM 812 O O . PHE A 1 97 ? 2.671 6.543 -20.122 1.00 66.56 97 PHE A O 1
ATOM 819 N N . ALA A 1 98 ? 1.045 5.768 -21.472 1.00 53.84 98 ALA A N 1
ATOM 820 C CA . ALA A 1 98 ? 1.161 6.847 -22.438 1.00 53.84 98 ALA A CA 1
ATOM 821 C C . ALA A 1 98 ? 0.424 8.063 -21.864 1.00 53.84 98 ALA A C 1
ATOM 823 O O . ALA A 1 98 ? -0.716 7.934 -21.406 1.00 53.84 98 ALA A O 1
ATOM 824 N N . ASP A 1 99 ? 1.069 9.231 -21.869 1.00 43.59 99 ASP A N 1
ATOM 825 C CA . ASP A 1 99 ? 0.385 10.488 -21.583 1.00 43.59 99 ASP A CA 1
ATOM 826 C C . ASP A 1 99 ? -0.900 10.551 -22.418 1.00 43.59 99 ASP A C 1
ATOM 828 O O . ASP A 1 99 ? -0.904 10.206 -23.606 1.00 43.59 99 ASP A O 1
ATOM 832 N N . LYS A 1 100 ? -2.006 10.991 -21.803 1.00 44.31 100 LYS A N 1
ATOM 833 C CA . LYS A 1 100 ? -3.198 11.432 -22.538 1.00 44.31 100 LYS A CA 1
ATOM 834 C C . LYS A 1 100 ? -2.776 12.606 -23.431 1.00 44.31 100 LYS A C 1
ATOM 836 O O . LYS A 1 100 ? -2.856 13.758 -23.024 1.00 44.31 100 LYS A O 1
ATOM 841 N N . GLY A 1 101 ? -2.251 12.288 -24.606 1.00 34.16 101 GLY A N 1
ATOM 842 C CA . GLY A 1 101 ? -1.539 13.220 -25.474 1.00 34.16 101 GLY A CA 1
ATOM 843 C C . GLY A 1 101 ? -0.987 12.596 -26.756 1.00 34.16 101 GLY A C 1
ATOM 844 O O . GLY A 1 101 ? -0.670 13.337 -27.677 1.00 34.16 101 GLY A O 1
ATOM 845 N N . ALA A 1 102 ? -0.945 11.266 -26.890 1.00 38.31 102 ALA A N 1
ATOM 846 C CA . ALA A 1 102 ? -0.832 10.641 -28.207 1.00 38.31 102 ALA A CA 1
ATOM 847 C C . ALA A 1 102 ? -2.213 10.637 -28.884 1.00 38.31 102 ALA A C 1
ATOM 849 O O . ALA A 1 102 ? -2.879 9.607 -28.990 1.00 38.31 102 ALA A O 1
ATOM 850 N N . SER A 1 103 ? -2.679 11.819 -29.294 1.00 35.22 103 SER A N 1
ATOM 851 C CA . SER A 1 103 ? -3.645 11.899 -30.382 1.00 35.22 103 SER A CA 1
ATOM 852 C C . SER A 1 103 ? -3.001 11.222 -31.586 1.00 35.22 103 SER A C 1
ATOM 854 O O . SER A 1 103 ? -1.971 11.679 -32.078 1.00 35.22 103 SER A O 1
ATOM 856 N N . HIS A 1 104 ? -3.578 10.105 -32.017 1.00 39.19 104 HIS A N 1
ATOM 857 C CA . HIS A 1 104 ? -3.381 9.617 -33.370 1.00 39.19 104 HIS A CA 1
ATOM 858 C C . HIS A 1 104 ? -3.964 10.668 -34.324 1.00 39.19 104 HIS A C 1
ATOM 860 O O . HIS A 1 104 ? -5.168 10.674 -34.573 1.00 39.19 104 HIS A O 1
ATOM 866 N N . GLU A 1 105 ? -3.110 11.585 -34.772 1.00 31.84 105 GLU A N 1
ATOM 867 C CA . GLU A 1 105 ? -3.200 12.167 -36.113 1.00 31.84 105 GLU A CA 1
ATOM 868 C C . GLU A 1 105 ? -2.356 11.325 -37.074 1.00 31.84 105 GLU A C 1
ATOM 870 O O . GLU A 1 105 ? -1.269 10.856 -36.656 1.00 31.84 105 GLU A O 1
#

Radius of gyration: 18.59 Å; Cα contacts (8 Å, |Δi|>4): 66; chains: 1; bounding box: 36×28×59 Å

pLDDT: mean 70.29, std 11.9, range [31.84, 91.5]